Protein AF-A0A419GRC5-F1 (afdb_monomer_lite)

Radius of gyration: 19.44 Å; chains: 1; bounding box: 46×53×45 Å

pLDDT: mean 77.46, std 20.97, range [31.38, 98.5]

Secondary structure (DSSP, 8-state):
--------S-SEE-SSSS-EEEEE-HHHHHHTT-TTEEEEEETTEEEEEETT-SS---EEHHHHHHHHTSTT-S--EE--SPPPTT--EEEE-SS----SS-HHHHHHHHHHHHHTTS----

Structure (mmCIF, N/CA/C/O backbone):
data_AF-A0A419GRC5-F1
#
_entry.id   AF-A0A419GRC5-F1
#
loop_
_atom_site.group_PDB
_atom_site.id
_atom_site.type_symbol
_atom_site.label_atom_id
_atom_site.label_alt_id
_atom_site.label_comp_id
_atom_site.label_asym_id
_atom_site.label_entity_id
_atom_site.label_seq_id
_atom_site.pdbx_PDB_ins_code
_atom_site.Cartn_x
_atom_site.Cartn_y
_atom_site.Cartn_z
_atom_site.occupancy
_atom_site.B_iso_or_equiv
_atom_site.auth_seq_id
_atom_site.auth_comp_id
_atom_sit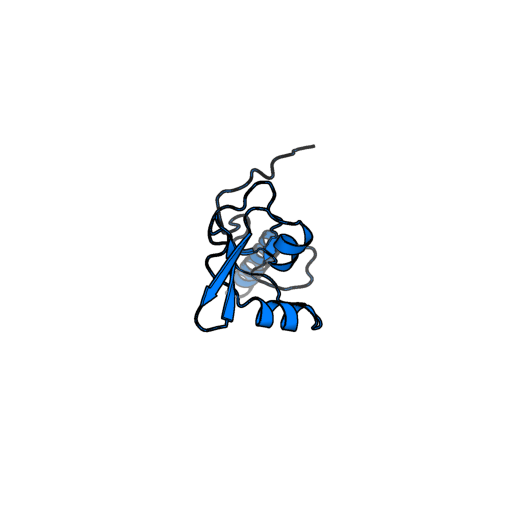e.auth_asym_id
_atom_site.auth_atom_id
_atom_site.pdbx_PDB_model_num
ATOM 1 N N . MET A 1 1 ? 27.210 10.482 -13.176 1.00 40.31 1 MET A N 1
ATOM 2 C CA . MET A 1 1 ? 26.030 10.592 -12.290 1.00 40.31 1 MET A CA 1
ATOM 3 C C . MET A 1 1 ? 24.794 10.662 -13.170 1.00 40.31 1 MET A C 1
ATOM 5 O O . MET A 1 1 ? 24.485 11.737 -13.659 1.00 40.31 1 MET A O 1
ATOM 9 N N . SER A 1 2 ? 24.158 9.518 -13.448 1.00 37.34 2 SER A N 1
ATOM 10 C CA . SER A 1 2 ? 22.922 9.465 -14.240 1.00 37.34 2 SER A CA 1
ATOM 11 C C . SER A 1 2 ? 21.749 9.193 -13.302 1.00 37.34 2 SER A C 1
ATOM 13 O O . SER A 1 2 ? 21.527 8.062 -12.874 1.00 37.34 2 SER A O 1
ATOM 15 N N . LEU A 1 3 ? 21.069 10.277 -12.928 1.00 41.59 3 LEU A N 1
ATOM 16 C CA . LEU A 1 3 ? 19.737 10.309 -12.327 1.00 41.59 3 LEU A CA 1
ATOM 17 C C . LEU A 1 3 ? 18.709 9.975 -13.416 1.00 41.59 3 LEU A C 1
ATOM 19 O O . LEU A 1 3 ? 18.093 10.866 -13.986 1.00 41.59 3 LEU A O 1
ATOM 23 N N . LEU A 1 4 ? 18.572 8.695 -13.747 1.00 38.72 4 LEU A N 1
ATOM 24 C CA . LEU A 1 4 ? 17.552 8.225 -14.688 1.00 38.72 4 LEU A CA 1
ATOM 25 C C . LEU A 1 4 ? 17.052 6.838 -14.273 1.00 38.72 4 LEU A C 1
ATOM 27 O O . LEU A 1 4 ? 17.000 5.894 -15.049 1.00 38.72 4 LEU A O 1
ATOM 31 N N . LEU A 1 5 ? 16.654 6.720 -13.006 1.00 41.12 5 LEU A N 1
ATOM 32 C CA . LEU A 1 5 ? 15.457 5.940 -12.711 1.00 41.12 5 LEU A CA 1
ATOM 33 C C . LEU A 1 5 ? 14.291 6.882 -13.002 1.00 41.12 5 LEU A C 1
ATOM 35 O O . LEU A 1 5 ? 13.718 7.474 -12.090 1.00 41.12 5 LEU A O 1
ATOM 39 N N . GLU A 1 6 ? 14.011 7.093 -14.291 1.00 44.50 6 GLU A N 1
ATOM 40 C CA . GLU A 1 6 ? 12.697 7.574 -14.699 1.00 44.50 6 GLU A CA 1
ATOM 41 C C . GLU A 1 6 ? 11.676 6.709 -13.967 1.00 44.50 6 GLU A C 1
ATOM 43 O O . GLU A 1 6 ? 11.777 5.478 -13.951 1.00 44.50 6 GLU A O 1
ATOM 48 N N . LEU A 1 7 ? 10.753 7.375 -13.281 1.00 55.25 7 LEU A N 1
ATOM 49 C CA . LEU A 1 7 ? 9.577 6.774 -12.679 1.00 55.25 7 LEU A CA 1
ATOM 50 C C . LEU A 1 7 ? 8.817 6.043 -13.788 1.00 55.25 7 LEU A C 1
ATOM 52 O O . LEU A 1 7 ? 7.948 6.623 -14.428 1.00 55.25 7 LEU A O 1
ATOM 56 N N . SER A 1 8 ? 9.184 4.790 -14.064 1.00 60.56 8 SER A N 1
ATOM 57 C CA . SER A 1 8 ? 8.500 4.010 -15.081 1.00 60.56 8 SER A CA 1
ATOM 58 C C . SER A 1 8 ? 7.044 3.859 -14.649 1.00 60.56 8 SER A C 1
ATOM 60 O O . SER A 1 8 ? 6.764 3.498 -13.501 1.00 60.56 8 SER A O 1
ATOM 62 N N . GLU A 1 9 ? 6.104 4.162 -15.540 1.00 64.12 9 GLU A N 1
ATOM 63 C CA . GLU A 1 9 ? 4.683 3.900 -15.287 1.00 64.12 9 GLU A CA 1
ATOM 64 C C . GLU A 1 9 ? 4.396 2.392 -15.247 1.00 64.12 9 GLU A C 1
ATOM 66 O O . GLU A 1 9 ? 3.386 1.960 -14.691 1.00 64.12 9 GLU A O 1
ATOM 71 N N . ASP A 1 10 ? 5.332 1.587 -15.759 1.00 71.69 10 ASP A N 1
ATOM 72 C CA . ASP A 1 10 ? 5.281 0.135 -15.727 1.00 71.69 10 ASP A CA 1
ATOM 73 C C . ASP A 1 10 ? 5.206 -0.376 -14.286 1.00 71.69 10 ASP A C 1
ATOM 75 O O . ASP A 1 10 ? 6.078 -0.126 -13.447 1.00 71.69 10 ASP A O 1
ATOM 79 N N . LEU A 1 11 ? 4.145 -1.120 -13.992 1.00 78.75 11 LEU A N 1
ATOM 80 C CA . LEU A 1 11 ? 3.932 -1.784 -12.701 1.00 78.75 11 LEU A CA 1
ATOM 81 C C . LEU A 1 11 ? 4.821 -3.022 -12.541 1.00 78.75 11 LEU A C 1
ATOM 83 O O . LEU A 1 11 ? 4.993 -3.549 -11.441 1.00 78.75 11 LEU A O 1
ATOM 87 N N . GLU A 1 12 ? 5.400 -3.453 -13.653 1.00 69.50 12 GLU A N 1
ATOM 88 C CA . GLU A 1 12 ? 6.235 -4.627 -13.790 1.00 69.50 12 GLU A CA 1
ATOM 89 C C . GLU A 1 12 ? 7.613 -4.190 -14.293 1.00 69.50 12 GLU A C 1
ATOM 91 O O . GLU A 1 12 ? 7.743 -3.322 -15.154 1.00 69.50 12 GLU A O 1
ATOM 96 N N . CYS A 1 13 ? 8.676 -4.770 -13.743 1.00 66.19 13 CYS A N 1
ATOM 97 C CA . CYS A 1 13 ? 10.030 -4.506 -14.212 1.00 66.19 13 CYS A CA 1
ATOM 98 C C . CYS A 1 13 ? 10.376 -5.488 -15.335 1.00 66.19 13 CYS A C 1
ATOM 100 O O . CYS A 1 13 ? 10.514 -6.688 -15.098 1.00 66.19 13 CYS A O 1
ATOM 102 N N . THR A 1 14 ? 10.555 -4.966 -16.548 1.00 62.00 14 THR A N 1
ATOM 103 C CA . THR A 1 14 ? 10.890 -5.737 -17.761 1.00 62.00 14 THR A CA 1
ATOM 104 C C . THR A 1 14 ? 12.392 -5.807 -18.042 1.00 62.00 14 THR A C 1
ATOM 106 O O . THR A 1 14 ? 12.823 -6.413 -19.019 1.00 62.00 14 THR A O 1
ATOM 109 N N . GLN A 1 15 ? 13.225 -5.222 -17.172 1.00 57.28 15 GLN A N 1
ATOM 110 C CA . GLN A 1 15 ? 14.689 -5.217 -17.321 1.00 57.28 15 GLN A CA 1
ATOM 111 C C . GLN A 1 15 ? 15.316 -6.621 -17.198 1.00 57.28 15 GLN A C 1
ATOM 113 O O . GLN A 1 15 ? 16.500 -6.812 -17.480 1.00 57.28 15 GLN A O 1
ATOM 118 N N . CYS A 1 16 ? 14.530 -7.608 -16.767 1.00 53.53 16 CYS A N 1
ATOM 119 C CA . CYS A 1 16 ? 14.899 -9.012 -16.663 1.00 53.53 16 CYS A CA 1
ATOM 120 C C . CYS A 1 16 ? 13.926 -9.837 -17.520 1.00 53.53 16 CYS A C 1
ATOM 122 O O . CYS A 1 16 ? 12.750 -9.502 -17.595 1.00 53.53 16 CYS A O 1
ATOM 124 N N . GLY A 1 17 ? 14.356 -10.960 -18.105 1.00 52.31 17 GLY A N 1
ATOM 125 C CA . GLY A 1 17 ? 13.447 -11.888 -18.811 1.00 52.31 17 GLY A CA 1
ATOM 126 C C . GLY A 1 17 ? 12.463 -12.646 -17.895 1.00 52.31 17 GLY A C 1
ATOM 127 O O . GLY A 1 17 ? 11.920 -13.671 -18.297 1.00 52.31 17 GLY A O 1
ATOM 128 N N . VAL A 1 18 ? 12.286 -12.181 -16.652 1.00 59.84 18 VAL A N 1
ATOM 129 C CA . VAL A 1 18 ? 11.294 -12.620 -15.668 1.00 59.84 18 VAL A CA 1
ATOM 130 C C . VAL A 1 18 ? 10.642 -11.379 -15.091 1.00 59.84 18 VAL A C 1
ATOM 132 O O . VAL A 1 18 ? 11.324 -10.407 -14.763 1.00 59.84 18 VAL A O 1
ATOM 135 N N . LEU A 1 19 ? 9.320 -11.433 -15.004 1.00 65.31 19 LEU A N 1
ATOM 136 C CA . LEU A 1 19 ? 8.465 -10.311 -14.658 1.00 65.31 19 LEU A CA 1
ATOM 137 C C . LEU A 1 19 ? 8.500 -10.093 -13.141 1.00 65.31 19 LEU A C 1
ATOM 139 O O . LEU A 1 19 ? 7.921 -10.871 -12.388 1.00 65.31 19 LEU A O 1
ATOM 143 N N . CYS A 1 20 ? 9.245 -9.085 -12.690 1.00 78.62 20 CYS A N 1
ATOM 144 C CA . CYS A 1 20 ? 9.236 -8.651 -11.291 1.00 78.62 20 CYS A CA 1
ATOM 145 C C . CYS A 1 20 ? 8.130 -7.610 -11.077 1.00 78.62 20 CYS A C 1
ATOM 147 O O . CYS A 1 20 ? 7.804 -6.865 -12.001 1.00 78.62 20 CYS A O 1
ATOM 149 N N . GLU A 1 21 ? 7.606 -7.497 -9.859 1.00 83.56 21 GLU A N 1
ATOM 150 C CA . GLU A 1 21 ? 6.471 -6.617 -9.560 1.00 83.56 21 GLU A CA 1
ATOM 151 C C . GLU A 1 21 ? 6.891 -5.440 -8.679 1.00 83.56 21 GLU A C 1
ATOM 153 O O . GLU A 1 21 ? 7.711 -5.585 -7.770 1.00 83.56 21 GLU A O 1
ATOM 158 N N . LYS A 1 22 ? 6.318 -4.256 -8.913 1.00 88.00 22 LYS A N 1
ATOM 159 C CA . LYS A 1 22 ? 6.406 -3.163 -7.940 1.00 88.00 22 LYS A CA 1
ATOM 160 C C . LYS A 1 22 ? 5.486 -3.455 -6.762 1.00 88.00 22 LYS A C 1
ATOM 162 O O . LYS A 1 22 ? 4.312 -3.785 -6.936 1.00 88.00 22 LYS A O 1
ATOM 167 N N . VAL A 1 23 ? 6.008 -3.265 -5.557 1.00 92.38 23 VAL A N 1
ATOM 168 C CA . VAL A 1 23 ? 5.273 -3.468 -4.308 1.00 92.38 23 VAL A CA 1
ATOM 169 C C . VAL A 1 23 ? 5.454 -2.273 -3.370 1.00 92.38 23 VAL A C 1
ATOM 171 O O . VAL A 1 23 ? 6.488 -1.602 -3.375 1.00 92.38 23 VAL A O 1
ATOM 174 N N . ILE A 1 24 ? 4.439 -1.997 -2.554 1.00 94.44 24 ILE A N 1
ATOM 175 C CA . ILE A 1 24 ? 4.468 -1.003 -1.475 1.00 94.44 24 ILE A CA 1
ATOM 176 C C . ILE A 1 24 ? 4.319 -1.712 -0.135 1.00 94.44 24 ILE A C 1
ATOM 178 O O . ILE A 1 24 ? 3.596 -2.694 -0.029 1.00 94.44 24 ILE A O 1
ATOM 182 N N . TYR A 1 25 ? 4.940 -1.167 0.907 1.00 95.38 25 TYR A N 1
ATOM 183 C CA . TYR A 1 25 ? 4.667 -1.559 2.288 1.00 95.38 25 TYR A CA 1
ATOM 184 C C . TYR A 1 25 ? 3.653 -0.582 2.894 1.00 95.38 25 TYR A C 1
ATOM 186 O O . TYR A 1 25 ? 4.002 0.588 3.081 1.00 95.38 25 TYR A O 1
ATOM 194 N N . PRO A 1 26 ? 2.418 -1.007 3.229 1.00 95.81 26 PRO A N 1
ATOM 195 C CA . PRO A 1 26 ? 1.420 -0.116 3.830 1.00 95.81 26 PRO A CA 1
ATOM 196 C C . PRO A 1 26 ? 1.905 0.548 5.128 1.00 95.81 26 PRO A C 1
ATOM 198 O O . PRO A 1 26 ? 1.555 1.695 5.399 1.00 95.81 26 PRO A O 1
ATOM 201 N N . ALA A 1 27 ? 2.790 -0.124 5.872 1.00 95.25 27 ALA A N 1
ATOM 202 C CA . ALA A 1 27 ? 3.497 0.429 7.026 1.00 95.25 27 ALA A CA 1
ATOM 203 C C . ALA A 1 27 ? 4.219 1.747 6.717 1.00 95.25 27 ALA A C 1
ATOM 205 O O . ALA A 1 27 ? 4.107 2.708 7.475 1.00 95.25 27 ALA A O 1
ATOM 206 N N . ASN A 1 28 ? 4.888 1.844 5.563 1.00 94.62 28 ASN A N 1
ATOM 207 C CA . ASN A 1 28 ? 5.593 3.063 5.170 1.00 94.62 28 ASN A CA 1
ATOM 208 C C . ASN A 1 28 ? 4.625 4.215 4.913 1.00 94.62 28 ASN A C 1
ATOM 210 O O . ASN A 1 28 ? 4.960 5.354 5.211 1.00 94.62 28 ASN A O 1
ATOM 214 N N . CYS A 1 29 ? 3.421 3.932 4.407 1.00 93.81 29 CYS A N 1
ATOM 215 C CA . CYS A 1 29 ? 2.413 4.966 4.200 1.00 93.81 29 CYS A CA 1
ATOM 216 C C . CYS A 1 29 ? 1.941 5.579 5.535 1.00 93.81 29 CYS A C 1
ATOM 218 O O . CYS A 1 29 ? 1.659 6.776 5.568 1.00 93.81 29 CYS A O 1
ATOM 220 N N . PHE A 1 30 ? 1.881 4.797 6.621 1.00 91.88 30 PHE A N 1
ATOM 221 C CA . PHE A 1 30 ? 1.601 5.317 7.967 1.00 91.88 30 PHE A CA 1
ATOM 222 C C . PHE A 1 30 ? 2.815 6.012 8.584 1.00 91.88 30 PHE A C 1
ATOM 224 O O . PHE A 1 30 ? 2.679 7.117 9.090 1.00 91.88 30 PHE A O 1
ATOM 231 N N . ASN A 1 31 ? 4.003 5.409 8.499 1.00 91.19 31 ASN A N 1
ATOM 232 C CA . ASN A 1 31 ? 5.232 5.980 9.063 1.00 91.19 31 ASN A CA 1
ATOM 233 C C . ASN A 1 31 ? 5.618 7.319 8.417 1.00 91.19 31 ASN A C 1
ATOM 235 O O . ASN A 1 31 ? 6.309 8.124 9.033 1.00 91.19 31 ASN A O 1
ATOM 239 N N . SER A 1 32 ? 5.199 7.546 7.169 1.00 89.00 32 SER A N 1
ATOM 240 C CA . SER A 1 32 ? 5.418 8.797 6.444 1.00 89.00 32 SER A CA 1
ATOM 241 C C . SER A 1 32 ? 4.264 9.798 6.575 1.00 89.00 32 SER A C 1
ATOM 243 O O . SER A 1 32 ? 4.239 10.753 5.800 1.00 89.00 32 SER A O 1
ATOM 245 N N . ASP A 1 33 ? 3.262 9.534 7.424 1.00 90.12 33 ASP A N 1
ATOM 246 C CA . ASP A 1 33 ? 2.026 10.323 7.538 1.00 90.12 33 ASP A CA 1
ATOM 247 C C . ASP A 1 33 ? 1.424 10.681 6.164 1.00 90.12 33 ASP A C 1
ATOM 249 O O . ASP A 1 33 ? 1.138 11.837 5.835 1.00 90.12 33 ASP A O 1
ATOM 253 N N . CYS A 1 34 ? 1.284 9.676 5.291 1.00 94.62 34 CYS A N 1
ATOM 254 C CA . CYS A 1 34 ? 0.838 9.896 3.921 1.00 94.62 34 CYS A CA 1
ATOM 255 C C . CYS A 1 34 ? -0.578 10.491 3.896 1.00 94.62 34 CYS A C 1
ATOM 257 O O . CYS A 1 34 ? -1.567 9.796 4.129 1.00 94.62 34 CYS A O 1
ATOM 259 N N . LYS A 1 35 ? -0.685 11.762 3.484 1.00 94.75 35 LYS A N 1
ATOM 260 C CA . LYS A 1 35 ? -1.950 12.517 3.364 1.00 94.75 35 LYS A CA 1
ATOM 261 C C . LYS A 1 35 ? -2.994 11.923 2.408 1.00 94.75 35 LYS A C 1
ATOM 263 O O . LYS A 1 35 ? -4.087 12.460 2.276 1.00 94.75 35 LYS A O 1
ATOM 268 N N . PHE A 1 36 ? -2.635 10.866 1.686 1.00 95.56 36 PHE A N 1
ATOM 269 C CA . PHE A 1 36 ? -3.498 10.185 0.726 1.00 95.56 36 PHE A CA 1
ATOM 270 C C . PHE A 1 36 ? -3.984 8.823 1.227 1.00 95.56 36 PHE A C 1
ATOM 272 O O . PHE A 1 36 ? -4.633 8.106 0.465 1.00 95.56 36 PHE A O 1
ATOM 279 N N . ILE A 1 37 ? -3.680 8.450 2.473 1.00 96.50 37 ILE A N 1
ATOM 280 C CA . ILE A 1 37 ? -4.413 7.380 3.145 1.00 96.50 37 ILE A CA 1
ATOM 281 C C . ILE A 1 37 ? -5.805 7.909 3.487 1.00 96.50 37 ILE A C 1
ATOM 283 O O . ILE A 1 37 ? -5.942 8.971 4.090 1.00 96.50 37 ILE A O 1
ATOM 287 N N . TYR A 1 38 ? -6.832 7.149 3.124 1.00 96.69 38 TYR A N 1
ATOM 288 C CA . TYR A 1 38 ? -8.180 7.331 3.649 1.00 96.69 38 TYR A CA 1
ATOM 289 C C . TYR A 1 38 ? -8.546 6.147 4.535 1.00 96.69 38 TYR A C 1
ATOM 291 O O . TYR A 1 38 ? -8.007 5.051 4.372 1.00 96.69 38 TYR A O 1
ATOM 299 N N . SER A 1 39 ? -9.499 6.357 5.435 1.00 97.56 39 SER A N 1
ATOM 300 C CA . SER A 1 39 ? -10.127 5.289 6.202 1.00 97.56 39 SER A CA 1
ATOM 301 C C . SER A 1 39 ? -11.639 5.463 6.243 1.00 97.56 39 SER A C 1
ATOM 303 O O . SER A 1 39 ? -12.161 6.566 6.084 1.00 97.56 39 SER A O 1
ATOM 305 N N . TYR A 1 40 ? -12.343 4.352 6.419 1.00 98.06 40 TYR A N 1
ATOM 306 C CA . TYR A 1 40 ? -13.784 4.324 6.637 1.00 98.06 40 TYR A CA 1
ATOM 307 C C . TYR A 1 40 ? -14.149 3.106 7.481 1.00 98.06 40 TYR A C 1
ATOM 309 O O . TYR A 1 40 ? -13.390 2.141 7.556 1.00 98.06 40 TYR A O 1
ATOM 317 N N . THR A 1 41 ? -15.319 3.149 8.111 1.00 98.50 41 THR A N 1
ATOM 318 C CA . THR A 1 41 ? -15.828 2.045 8.926 1.00 98.50 41 THR A CA 1
ATOM 319 C C . THR A 1 41 ? -17.075 1.466 8.275 1.00 98.50 41 THR A C 1
ATOM 321 O O . THR A 1 41 ? -18.031 2.191 8.008 1.00 98.50 41 THR A O 1
ATOM 324 N N . GLU A 1 42 ? -17.088 0.153 8.061 1.00 97.81 42 GLU A N 1
ATOM 325 C CA . GLU A 1 42 ? -18.253 -0.593 7.590 1.00 97.81 42 GLU A CA 1
ATOM 326 C C . GLU A 1 42 ? -18.517 -1.769 8.535 1.00 97.81 42 GLU A C 1
ATOM 328 O O . GLU A 1 42 ? -17.615 -2.540 8.850 1.00 97.81 42 GLU A O 1
ATOM 333 N N . LYS A 1 43 ? -19.764 -1.901 9.014 1.00 97.12 43 LYS A N 1
ATOM 334 C CA . LYS A 1 43 ? -20.200 -3.000 9.904 1.00 97.12 43 LYS A CA 1
ATOM 335 C C . LYS A 1 43 ? -19.287 -3.200 11.128 1.00 97.12 43 LYS A C 1
ATOM 337 O O . LYS A 1 43 ? -19.079 -4.319 11.582 1.00 97.12 43 LYS A O 1
ATOM 342 N N . GLY A 1 44 ? -18.754 -2.100 11.665 1.00 97.31 44 GLY A N 1
ATOM 343 C CA . GLY A 1 44 ? -17.872 -2.106 12.836 1.00 97.31 44 GLY A CA 1
ATOM 344 C C . GLY A 1 44 ? -16.404 -2.429 12.545 1.00 97.31 44 GLY A C 1
ATOM 345 O O . GLY A 1 44 ? -15.609 -2.421 13.477 1.00 97.31 44 GLY A O 1
ATOM 346 N N . VAL A 1 45 ? -16.023 -2.660 11.287 1.00 97.94 45 VAL A N 1
ATOM 347 C CA . VAL A 1 45 ? -14.629 -2.874 10.879 1.00 97.94 45 VAL A CA 1
ATOM 348 C C . VAL A 1 45 ? -14.108 -1.611 10.208 1.00 97.94 45 VAL A C 1
ATOM 350 O O . VAL A 1 45 ? -14.767 -1.050 9.332 1.00 97.94 45 VAL A O 1
ATOM 353 N N . THR A 1 46 ? -12.936 -1.139 10.636 1.00 98.44 46 THR A N 1
ATOM 354 C CA . THR A 1 46 ? -12.287 0.022 10.018 1.00 98.44 46 THR A CA 1
ATOM 355 C C . THR A 1 46 ? -11.318 -0.446 8.954 1.00 98.44 46 THR A C 1
ATOM 357 O O . THR A 1 46 ? -10.376 -1.177 9.242 1.00 98.44 46 THR A O 1
ATOM 360 N N . TYR A 1 47 ? -11.521 0.028 7.735 1.00 98.38 47 TYR A N 1
ATOM 361 C CA . TYR A 1 47 ? -10.639 -0.218 6.611 1.00 98.38 47 TYR A CA 1
ATOM 362 C C . TYR A 1 47 ? -9.856 1.045 6.277 1.00 98.38 47 TYR A C 1
ATOM 364 O O . TYR A 1 47 ? -10.332 2.162 6.493 1.00 98.38 47 TYR A O 1
ATOM 372 N N . PHE A 1 48 ? -8.669 0.880 5.706 1.00 98.06 48 PHE A N 1
ATOM 373 C CA . PHE A 1 48 ? -7.915 1.975 5.112 1.00 98.06 48 PHE A CA 1
ATOM 374 C C . PHE A 1 48 ? -7.441 1.621 3.705 1.00 98.06 48 PHE A C 1
ATOM 376 O O . PHE A 1 48 ? -7.308 0.453 3.340 1.00 98.06 48 PHE A O 1
ATOM 383 N N . GLY A 1 49 ? -7.183 2.647 2.903 1.00 97.38 49 GLY A N 1
ATOM 384 C CA . GLY A 1 49 ? -6.704 2.486 1.539 1.00 97.38 49 GLY A CA 1
ATOM 385 C C . GLY A 1 49 ? -5.981 3.724 1.031 1.00 97.38 49 GLY A C 1
ATOM 386 O O . GLY A 1 49 ? -5.889 4.744 1.712 1.00 97.38 49 GLY A O 1
ATOM 387 N N . CYS A 1 50 ? -5.460 3.638 -0.191 1.00 97.12 50 CYS A N 1
ATOM 388 C CA . CYS A 1 50 ? -4.850 4.770 -0.880 1.00 97.12 50 CYS A CA 1
ATOM 389 C C . CYS A 1 50 ? -5.880 5.484 -1.760 1.00 97.12 50 CYS A C 1
ATOM 391 O O . CYS A 1 50 ? -6.491 4.859 -2.627 1.00 97.12 50 CYS A O 1
ATOM 393 N N . LEU A 1 51 ? -6.013 6.802 -1.613 1.00 97.00 51 LEU A N 1
ATOM 394 C CA . LEU A 1 51 ? -6.926 7.619 -2.417 1.00 97.00 51 LEU A CA 1
ATOM 395 C C . LEU A 1 51 ? -6.627 7.512 -3.922 1.00 97.00 51 LEU A C 1
ATOM 397 O O . LEU A 1 51 ? -7.542 7.448 -4.736 1.00 97.00 51 LEU A O 1
ATOM 401 N N . TYR A 1 52 ? -5.345 7.424 -4.294 1.00 95.75 52 TYR A N 1
ATOM 402 C CA . TYR A 1 52 ? -4.914 7.244 -5.686 1.00 95.75 52 TYR A CA 1
ATOM 403 C C . TYR A 1 52 ? -4.969 5.792 -6.175 1.00 95.75 52 TYR A C 1
ATOM 405 O O . TYR A 1 52 ? -4.648 5.537 -7.336 1.00 95.75 52 TYR A O 1
ATOM 413 N N . LYS A 1 53 ? -5.377 4.845 -5.319 1.00 96.00 53 LYS A N 1
ATOM 414 C CA . LYS A 1 53 ? -5.434 3.408 -5.626 1.00 96.00 53 LYS A CA 1
ATOM 415 C C . LYS A 1 53 ? -4.097 2.849 -6.129 1.00 96.00 53 LYS A C 1
ATOM 417 O O . LYS A 1 53 ? -4.073 2.027 -7.038 1.00 96.00 53 LYS A O 1
ATOM 422 N N . VAL A 1 54 ? -2.983 3.299 -5.537 1.00 95.12 54 VAL A N 1
ATOM 423 C CA . VAL A 1 54 ? -1.637 2.750 -5.814 1.00 95.12 54 VAL A CA 1
ATOM 424 C C . VAL A 1 54 ? -1.604 1.250 -5.509 1.00 95.12 54 VAL A C 1
ATOM 426 O O . VA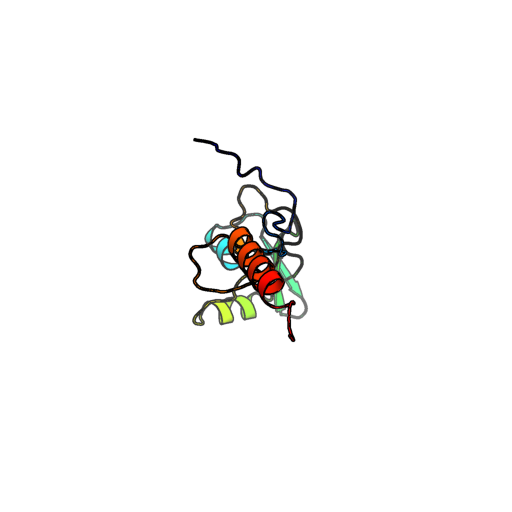L A 1 54 ? -1.058 0.477 -6.287 1.00 95.12 54 VAL A O 1
ATOM 429 N N . PHE A 1 55 ? -2.277 0.828 -4.440 1.00 94.50 55 PHE A N 1
ATOM 430 C CA . PHE A 1 55 ? -2.707 -0.551 -4.217 1.00 94.50 55 PHE A CA 1
ATOM 431 C C . PHE A 1 55 ? -4.244 -0.604 -4.243 1.00 94.50 55 PHE A C 1
ATOM 433 O O . PHE A 1 55 ? -4.904 0.349 -3.818 1.00 94.50 55 PHE A O 1
ATOM 440 N N . ALA A 1 56 ? -4.808 -1.685 -4.793 1.00 91.88 56 ALA A N 1
ATOM 441 C CA . ALA A 1 56 ? -6.255 -1.805 -5.011 1.00 91.88 56 ALA A CA 1
ATOM 442 C C . ALA A 1 56 ? -7.030 -2.068 -3.717 1.00 91.88 56 ALA A C 1
ATOM 444 O O . ALA A 1 56 ? -8.148 -1.584 -3.568 1.00 91.88 56 ALA A O 1
ATOM 445 N N . VAL A 1 57 ? -6.433 -2.860 -2.827 1.00 93.75 57 VAL A N 1
ATOM 446 C CA . VAL A 1 57 ? -7.117 -3.452 -1.680 1.00 93.75 57 VAL A CA 1
ATOM 447 C C . VAL A 1 57 ? -7.344 -2.440 -0.561 1.00 93.75 57 VAL A C 1
ATOM 449 O O . VAL A 1 57 ? -6.437 -1.703 -0.176 1.00 93.75 57 VAL A O 1
ATOM 452 N N . GLU A 1 58 ? -8.550 -2.434 -0.007 1.00 97.12 58 GLU A N 1
ATOM 453 C CA . GLU A 1 58 ? -8.820 -1.874 1.310 1.00 97.12 58 GLU A CA 1
ATOM 454 C C . GLU A 1 58 ? -8.401 -2.873 2.394 1.00 97.12 58 GLU A C 1
ATOM 456 O O . GLU A 1 58 ? -8.771 -4.046 2.361 1.00 97.12 58 GLU A O 1
ATOM 461 N N . ILE A 1 59 ? -7.610 -2.412 3.358 1.00 97.50 59 ILE A N 1
ATOM 462 C CA . ILE A 1 59 ? -6.994 -3.260 4.378 1.00 97.50 59 ILE A CA 1
ATOM 463 C C . ILE A 1 59 ? -7.690 -3.002 5.715 1.00 97.50 59 ILE A C 1
ATOM 465 O O . ILE A 1 59 ? -7.847 -1.848 6.114 1.00 97.50 59 ILE A O 1
ATOM 469 N N . ASP A 1 60 ? -8.089 -4.068 6.412 1.00 97.94 60 ASP A N 1
ATOM 470 C CA . ASP A 1 60 ? -8.571 -3.995 7.797 1.00 97.94 60 ASP A CA 1
ATOM 471 C C . ASP A 1 60 ? -7.474 -3.403 8.695 1.00 97.94 60 ASP A C 1
ATOM 473 O O . ASP A 1 60 ? -6.383 -3.964 8.826 1.00 97.94 60 ASP A O 1
ATOM 477 N N . LEU A 1 61 ? -7.767 -2.258 9.311 1.00 97.75 61 LEU A N 1
ATOM 478 C CA . LEU A 1 61 ? -6.838 -1.504 10.141 1.00 97.75 61 LEU A CA 1
ATOM 479 C C . LEU A 1 61 ? -6.430 -2.267 11.405 1.00 97.75 61 LEU A C 1
ATOM 481 O O . LEU A 1 61 ? -5.263 -2.212 11.803 1.00 97.75 61 LEU A O 1
ATOM 485 N N . ASP A 1 62 ? -7.361 -2.972 12.043 1.00 97.25 62 ASP A N 1
ATOM 486 C CA . ASP A 1 62 ? -7.069 -3.700 13.275 1.00 97.25 62 ASP A CA 1
ATOM 487 C C . ASP A 1 62 ? -6.301 -4.985 12.972 1.00 97.25 62 ASP A C 1
ATOM 489 O O . ASP A 1 62 ? -5.344 -5.315 13.681 1.00 97.25 62 ASP A O 1
ATOM 493 N N . GLY A 1 63 ? -6.652 -5.680 11.887 1.00 97.06 63 GLY A N 1
ATOM 494 C CA . GLY A 1 63 ? -5.873 -6.805 11.365 1.00 97.06 63 GLY A CA 1
ATOM 495 C C . GLY A 1 63 ? -4.449 -6.392 10.979 1.00 97.06 63 GLY A C 1
ATOM 496 O O . GLY A 1 63 ? -3.476 -7.028 11.396 1.00 97.06 63 GLY A O 1
ATOM 497 N N . PHE A 1 64 ? -4.311 -5.270 10.268 1.00 97.44 64 PHE A N 1
ATOM 498 C CA . PHE A 1 64 ? -3.025 -4.674 9.909 1.00 97.44 64 PHE A CA 1
ATOM 499 C C . PHE A 1 64 ? -2.158 -4.407 11.146 1.00 97.44 64 PHE A C 1
ATOM 501 O O . PHE A 1 64 ? -1.044 -4.918 11.245 1.00 97.44 64 PHE A O 1
ATOM 508 N N . ARG A 1 65 ? -2.692 -3.695 12.147 1.00 96.12 65 ARG A N 1
ATOM 509 C CA . ARG A 1 65 ? -1.972 -3.382 13.396 1.00 96.12 65 ARG A CA 1
ATOM 510 C C . ARG A 1 65 ? -1.557 -4.622 14.184 1.00 96.12 65 ARG A C 1
ATOM 512 O O . ARG A 1 65 ? -0.549 -4.591 14.888 1.00 96.12 65 ARG A O 1
ATOM 519 N N . GLN A 1 66 ? -2.335 -5.700 14.121 1.00 96.88 66 GLN A N 1
ATOM 520 C CA . GLN A 1 66 ? -1.984 -6.964 14.768 1.00 96.88 66 GLN A CA 1
ATOM 521 C C . GLN A 1 66 ? -0.836 -7.680 14.052 1.00 96.88 66 GLN A C 1
ATOM 523 O O . GLN A 1 66 ? 0.024 -8.256 14.721 1.00 96.88 66 GLN A O 1
ATOM 528 N N . LEU A 1 67 ? -0.809 -7.645 12.718 1.00 96.81 67 LEU A N 1
ATOM 529 C CA . LEU A 1 67 ? 0.261 -8.243 11.917 1.00 96.81 67 LEU A CA 1
ATOM 530 C C . LEU A 1 67 ? 1.566 -7.448 12.017 1.00 96.81 67 LEU A C 1
ATOM 532 O O . LEU A 1 67 ? 2.619 -8.057 12.171 1.00 96.81 67 LEU A O 1
ATOM 536 N N . GLU A 1 68 ? 1.498 -6.115 12.063 1.00 95.56 68 GLU A N 1
ATOM 537 C CA . GLU A 1 68 ? 2.667 -5.240 12.253 1.00 95.56 68 GLU A CA 1
ATOM 538 C C . GLU A 1 68 ? 3.462 -5.544 13.536 1.00 95.56 68 GLU A C 1
ATOM 540 O O . GLU A 1 68 ? 4.670 -5.337 13.589 1.00 95.56 68 GLU A O 1
ATOM 545 N N . LYS A 1 69 ? 2.814 -6.095 14.571 1.00 94.50 69 LYS A N 1
ATOM 546 C CA . LYS A 1 69 ? 3.481 -6.500 15.823 1.00 94.50 69 LYS A CA 1
ATOM 547 C C . LYS A 1 69 ? 4.274 -7.805 15.702 1.00 94.50 69 LYS A C 1
ATOM 549 O O . LYS A 1 69 ? 5.038 -8.138 16.608 1.00 94.50 69 LYS A O 1
ATOM 554 N N . ARG A 1 70 ? 4.052 -8.595 14.649 1.00 94.00 70 ARG A N 1
ATOM 555 C CA . ARG A 1 70 ? 4.703 -9.896 14.452 1.00 94.00 70 ARG A CA 1
ATOM 556 C C . ARG A 1 70 ? 6.048 -9.721 13.751 1.00 94.00 70 ARG A C 1
ATOM 558 O O . ARG A 1 70 ? 6.303 -8.728 13.076 1.00 94.00 70 ARG A O 1
ATOM 565 N N . LYS A 1 71 ? 6.916 -10.729 13.867 1.00 89.06 71 LYS A N 1
ATOM 566 C CA . LYS A 1 71 ? 8.180 -10.770 13.120 1.00 89.06 71 LYS A CA 1
ATOM 567 C C . LYS A 1 71 ? 7.878 -10.768 11.614 1.00 89.06 71 LYS A C 1
ATOM 569 O O . LYS A 1 71 ? 7.259 -11.707 11.127 1.00 89.06 71 LYS A O 1
ATOM 574 N N . GLY A 1 72 ? 8.329 -9.731 10.909 1.00 85.06 72 GLY A N 1
ATOM 575 C CA . GLY A 1 72 ? 8.083 -9.531 9.474 1.00 85.06 72 GLY A CA 1
ATOM 576 C C . GLY A 1 72 ? 6.966 -8.532 9.137 1.00 85.06 72 GLY A C 1
ATOM 577 O O . GLY A 1 72 ? 6.872 -8.128 7.983 1.00 85.06 72 GLY A O 1
ATOM 578 N N . GLY A 1 73 ? 6.180 -8.090 10.126 1.00 93.25 73 GLY A N 1
ATOM 579 C CA . GLY A 1 73 ? 5.092 -7.128 9.937 1.00 93.25 73 GLY A CA 1
ATOM 580 C C . GLY A 1 73 ? 3.945 -7.646 9.060 1.00 93.25 73 GLY A C 1
ATOM 581 O O . GLY A 1 73 ? 3.780 -8.850 8.866 1.00 93.25 73 GLY A O 1
ATOM 582 N N . PHE A 1 74 ? 3.141 -6.725 8.528 1.00 95.00 74 PHE A N 1
ATOM 583 C CA . PHE A 1 74 ? 2.078 -7.006 7.561 1.00 95.00 74 PHE A CA 1
ATOM 584 C C . PHE A 1 74 ? 2.632 -7.485 6.214 1.00 95.00 74 PHE A C 1
ATOM 586 O O . PHE A 1 74 ? 2.047 -8.363 5.583 1.00 95.00 74 PHE A O 1
ATOM 593 N N . GLY A 1 75 ? 3.768 -6.926 5.793 1.00 92.88 75 GLY A N 1
ATOM 594 C CA . GLY A 1 75 ? 4.410 -7.233 4.517 1.00 92.88 75 GLY A CA 1
ATOM 595 C C . GLY A 1 75 ? 4.053 -6.259 3.393 1.00 92.88 75 GLY A C 1
ATOM 596 O O . GLY A 1 75 ? 3.517 -5.170 3.619 1.00 92.88 75 GLY A O 1
ATOM 597 N N . ALA A 1 76 ? 4.424 -6.638 2.172 1.00 93.00 76 ALA A N 1
ATOM 598 C CA . ALA A 1 76 ? 4.235 -5.826 0.979 1.00 93.00 76 ALA A CA 1
ATOM 599 C C . ALA A 1 76 ? 2.906 -6.139 0.275 1.00 93.00 76 ALA A C 1
ATOM 601 O O . ALA A 1 76 ? 2.372 -7.242 0.372 1.00 93.00 76 ALA A O 1
ATOM 602 N N . VAL A 1 77 ? 2.392 -5.164 -0.471 1.00 94.50 77 VAL A N 1
ATOM 603 C CA . VAL A 1 77 ? 1.240 -5.306 -1.363 1.00 94.50 77 VAL A CA 1
ATOM 604 C C . VAL A 1 77 ? 1.623 -4.901 -2.777 1.00 94.50 77 VAL A C 1
ATOM 606 O O . VAL A 1 77 ? 2.346 -3.921 -2.980 1.00 94.50 77 VAL A O 1
ATOM 609 N N . LYS A 1 78 ? 1.106 -5.638 -3.761 1.00 92.69 78 LYS A N 1
ATOM 610 C CA . LYS A 1 78 ? 1.309 -5.332 -5.176 1.00 92.69 78 LYS A CA 1
ATOM 611 C C . LYS A 1 78 ? 0.772 -3.945 -5.520 1.00 92.69 78 LYS A C 1
ATOM 613 O O . LYS A 1 78 ? -0.346 -3.569 -5.152 1.00 92.69 78 LYS A O 1
ATOM 618 N N . VAL A 1 79 ? 1.574 -3.204 -6.272 1.00 94.12 79 VAL A N 1
ATOM 619 C CA . VAL A 1 79 ? 1.193 -1.927 -6.860 1.00 94.12 79 VAL A CA 1
ATOM 620 C C . VAL A 1 79 ? 0.389 -2.184 -8.135 1.00 94.12 79 VAL A C 1
ATOM 622 O O . VAL A 1 79 ? 0.798 -2.947 -9.005 1.00 94.12 79 VAL A O 1
ATOM 625 N N . VAL A 1 80 ? -0.764 -1.529 -8.250 1.00 93.75 80 VAL A N 1
ATOM 626 C CA . VAL A 1 80 ? -1.687 -1.651 -9.393 1.00 93.75 80 VAL A CA 1
ATOM 627 C C . VAL A 1 80 ? -1.837 -0.349 -10.183 1.00 93.75 80 VAL A C 1
ATOM 629 O O . VAL A 1 80 ? -2.500 -0.326 -11.216 1.00 93.75 80 VAL A O 1
ATOM 632 N N . ARG A 1 81 ? -1.264 0.751 -9.684 1.00 93.12 81 ARG A N 1
ATOM 633 C CA . ARG A 1 81 ? -1.198 2.053 -10.359 1.00 93.12 81 ARG A CA 1
ATOM 634 C C . ARG A 1 81 ? 0.133 2.735 -10.060 1.00 93.12 81 ARG A C 1
ATOM 636 O O . ARG A 1 81 ? 0.662 2.505 -8.973 1.00 93.12 81 ARG A O 1
ATOM 643 N N . PRO A 1 82 ? 0.648 3.595 -10.959 1.00 90.62 82 PRO A N 1
ATOM 644 C CA . PRO A 1 82 ? 1.933 4.255 -10.765 1.00 90.62 82 PRO A CA 1
ATOM 645 C C . PRO A 1 82 ? 2.056 4.901 -9.372 1.00 90.62 82 PRO A C 1
ATOM 647 O O . PRO A 1 82 ? 1.195 5.708 -8.991 1.00 90.62 82 PRO A O 1
ATOM 650 N N . PRO A 1 83 ? 3.091 4.546 -8.583 1.00 90.69 83 PRO A N 1
ATOM 651 C CA . PRO A 1 83 ? 3.377 5.214 -7.324 1.00 90.69 83 PRO A CA 1
ATOM 652 C C . PRO A 1 83 ? 3.612 6.707 -7.552 1.00 90.69 83 PRO A C 1
ATOM 654 O O . PRO A 1 83 ? 4.183 7.122 -8.558 1.00 90.69 83 PRO A O 1
ATOM 657 N N . ARG A 1 84 ? 3.170 7.529 -6.603 1.00 89.88 84 ARG A N 1
ATOM 658 C CA . ARG A 1 84 ? 3.413 8.976 -6.632 1.00 89.88 84 ARG A CA 1
ATOM 659 C C . ARG A 1 84 ? 4.834 9.268 -6.147 1.00 89.88 84 ARG A C 1
ATOM 661 O O . ARG A 1 84 ? 5.442 8.425 -5.498 1.00 89.88 84 ARG A O 1
ATOM 668 N N . GLU A 1 85 ? 5.326 10.480 -6.382 1.00 86.62 85 GLU A N 1
ATOM 669 C CA . GLU A 1 85 ? 6.688 10.892 -5.997 1.00 86.62 85 GLU A CA 1
ATOM 670 C C . GLU A 1 85 ? 7.006 10.658 -4.511 1.00 86.62 85 GLU A C 1
ATOM 672 O O . GLU A 1 85 ? 8.122 10.290 -4.164 1.00 86.62 85 GLU A O 1
ATOM 677 N N . GLN A 1 86 ? 6.018 10.813 -3.625 1.00 83.81 86 GLN A N 1
ATOM 678 C CA . GLN A 1 86 ? 6.188 10.577 -2.189 1.00 83.81 86 GLN A CA 1
ATOM 679 C C . GLN A 1 86 ? 6.051 9.102 -1.765 1.00 83.81 86 GLN A C 1
ATOM 681 O O . GLN A 1 86 ? 6.239 8.778 -0.593 1.00 83.81 86 GLN A O 1
ATOM 686 N N . CYS A 1 87 ? 5.638 8.209 -2.667 1.00 91.12 87 CYS A N 1
ATOM 687 C CA . CYS A 1 87 ? 5.402 6.809 -2.339 1.00 91.12 87 CYS A CA 1
ATOM 688 C C . CYS A 1 87 ? 6.724 6.041 -2.256 1.00 91.12 87 CYS A C 1
ATOM 690 O O . CYS A 1 87 ? 7.473 5.964 -3.226 1.00 91.12 87 CYS A O 1
ATOM 692 N N . GLN A 1 88 ? 6.962 5.381 -1.124 1.00 90.38 88 GLN A N 1
ATOM 693 C CA . GLN A 1 88 ? 8.069 4.438 -0.983 1.00 90.38 88 GLN A CA 1
ATOM 694 C C . GLN A 1 88 ? 7.647 3.065 -1.515 1.00 90.38 88 GLN A C 1
ATOM 696 O O . GLN A 1 88 ? 6.866 2.365 -0.868 1.00 90.38 88 GLN A O 1
ATOM 701 N N . PHE A 1 89 ? 8.163 2.688 -2.683 1.00 89.50 89 PHE A N 1
ATOM 702 C CA . PHE A 1 89 ? 7.951 1.378 -3.300 1.00 89.50 89 PHE A CA 1
ATOM 703 C C . PHE A 1 89 ? 9.282 0.640 -3.484 1.00 89.50 89 PHE A C 1
ATOM 705 O O . PHE A 1 89 ? 10.352 1.246 -3.488 1.00 89.50 89 PHE A O 1
ATOM 712 N N . THR A 1 90 ? 9.212 -0.676 -3.648 1.00 86.38 90 THR A N 1
ATOM 713 C CA . THR A 1 90 ? 10.345 -1.518 -4.049 1.00 86.38 90 THR A CA 1
ATOM 714 C C . THR A 1 90 ? 9.925 -2.444 -5.188 1.00 86.38 90 THR A C 1
ATOM 716 O O . THR A 1 90 ? 8.753 -2.481 -5.563 1.00 86.38 90 THR A O 1
ATOM 719 N N . VAL A 1 91 ? 10.876 -3.183 -5.752 1.00 83.88 91 VAL A N 1
ATOM 720 C CA . VAL A 1 91 ? 10.612 -4.232 -6.741 1.00 83.88 91 VAL A CA 1
ATOM 721 C C . VAL A 1 91 ? 10.792 -5.583 -6.061 1.00 83.88 91 VAL A C 1
ATOM 723 O O . VAL A 1 91 ? 11.899 -5.930 -5.643 1.00 83.88 91 VAL A O 1
ATOM 726 N N . GLU A 1 92 ? 9.707 -6.342 -5.951 1.00 81.94 92 GLU A N 1
ATOM 727 C CA . GLU A 1 92 ? 9.755 -7.733 -5.521 1.00 81.94 92 GLU A CA 1
ATOM 728 C C . GLU A 1 92 ? 10.262 -8.600 -6.676 1.00 81.94 92 GLU A C 1
ATOM 730 O O . GLU A 1 92 ? 9.729 -8.583 -7.790 1.00 81.94 92 GLU A O 1
ATOM 735 N N . LYS A 1 93 ? 11.347 -9.336 -6.420 1.00 74.44 93 LYS A N 1
ATOM 736 C CA . LYS A 1 93 ? 11.972 -10.197 -7.422 1.00 74.44 93 LYS A CA 1
ATOM 737 C C . LYS A 1 93 ? 11.175 -11.492 -7.560 1.00 74.44 93 LYS A C 1
ATOM 739 O O . LYS A 1 93 ? 10.933 -12.168 -6.567 1.00 74.44 93 LYS A O 1
ATOM 744 N N . ALA A 1 94 ? 10.899 -11.907 -8.797 1.00 67.81 94 ALA A N 1
ATOM 745 C CA . ALA A 1 94 ? 10.230 -13.182 -9.086 1.00 67.81 94 ALA A CA 1
ATOM 746 C C . ALA A 1 94 ? 10.981 -14.423 -8.545 1.00 67.81 94 ALA A C 1
ATOM 748 O O . ALA A 1 94 ? 10.380 -15.477 -8.352 1.00 67.81 94 ALA A O 1
ATOM 749 N N . TYR A 1 95 ? 12.292 -14.314 -8.288 1.00 65.31 95 TYR A N 1
ATOM 750 C CA . TYR A 1 95 ? 13.103 -15.377 -7.691 1.00 65.31 95 TYR A CA 1
ATOM 751 C C . TYR A 1 95 ? 13.892 -14.842 -6.490 1.00 65.31 95 TYR A C 1
ATOM 753 O O . TYR A 1 95 ? 14.787 -14.010 -6.638 1.00 65.31 95 TYR A O 1
ATOM 761 N N . ASN A 1 96 ? 13.581 -15.366 -5.303 1.00 54.78 96 ASN A N 1
ATOM 762 C CA . ASN A 1 96 ? 14.280 -15.090 -4.046 1.00 54.78 96 ASN A CA 1
ATOM 763 C C . ASN A 1 96 ? 15.513 -15.996 -3.892 1.00 54.78 96 ASN A C 1
ATOM 765 O O . ASN A 1 96 ? 15.489 -16.967 -3.138 1.00 54.78 96 ASN A O 1
ATOM 769 N N . ARG A 1 97 ? 16.607 -15.703 -4.600 1.00 50.91 97 ARG A N 1
ATOM 770 C CA . ARG A 1 97 ? 17.925 -16.247 -4.227 1.00 50.91 97 ARG A CA 1
ATOM 771 C C . ARG A 1 97 ? 18.851 -15.124 -3.789 1.00 50.91 97 ARG A C 1
ATOM 773 O O . ARG A 1 97 ? 18.813 -14.037 -4.357 1.00 50.91 97 ARG A O 1
ATOM 780 N N . GLU A 1 98 ? 19.706 -15.434 -2.815 1.00 51.03 98 GLU A N 1
ATOM 781 C CA . GLU A 1 98 ? 20.793 -14.604 -2.260 1.00 51.03 98 GLU A CA 1
ATOM 782 C C . GLU A 1 98 ? 21.896 -14.256 -3.282 1.00 51.03 98 GLU A C 1
ATOM 784 O O . GLU A 1 98 ? 23.059 -14.075 -2.935 1.00 51.03 98 GLU A O 1
ATOM 789 N N . GLN A 1 99 ? 21.574 -14.199 -4.570 1.00 46.50 99 GLN A N 1
ATOM 790 C CA . GLN A 1 99 ? 22.550 -13.886 -5.592 1.00 46.50 99 GLN A CA 1
ATOM 791 C C . GLN A 1 99 ? 22.678 -12.371 -5.680 1.00 46.50 99 GLN A C 1
ATOM 793 O O . GLN A 1 99 ? 21.733 -11.666 -6.039 1.00 46.50 99 GLN A O 1
ATOM 798 N N . GLY A 1 100 ? 23.881 -11.881 -5.383 1.00 49.84 100 GLY A N 1
ATOM 799 C CA . GLY A 1 100 ? 24.369 -10.555 -5.766 1.00 49.84 100 GLY A CA 1
ATOM 800 C C . GLY A 1 100 ? 24.471 -10.368 -7.286 1.00 49.84 100 GLY A C 1
ATOM 801 O O . GLY A 1 100 ? 25.359 -9.668 -7.752 1.00 49.84 100 GLY A O 1
ATOM 802 N N . GLU A 1 101 ? 23.578 -11.004 -8.044 1.00 52.38 101 GLU A N 1
ATOM 803 C CA . GLU A 1 101 ? 23.469 -10.977 -9.495 1.00 52.38 101 GLU A CA 1
ATOM 804 C C . GLU A 1 101 ? 22.107 -10.369 -9.854 1.00 52.38 101 GLU A C 1
ATOM 806 O O . GLU A 1 101 ? 21.085 -10.578 -9.184 1.00 52.38 101 GLU A O 1
ATOM 811 N N . SER A 1 102 ? 22.082 -9.571 -10.914 1.00 54.94 102 SER A N 1
ATOM 812 C CA . SER A 1 102 ? 20.839 -9.031 -11.457 1.00 54.94 102 SER A CA 1
ATOM 813 C C . SER A 1 102 ? 19.969 -10.172 -12.006 1.00 54.94 102 SER A C 1
ATOM 815 O O . SER A 1 102 ? 20.484 -11.167 -12.519 1.00 54.94 102 SER A O 1
ATOM 817 N N . CYS A 1 103 ? 18.632 -10.062 -11.956 1.00 53.34 103 CYS A N 1
ATOM 818 C CA . CYS A 1 103 ? 17.775 -11.148 -12.466 1.00 53.34 103 CYS A CA 1
ATOM 819 C C . CYS A 1 103 ? 17.978 -11.399 -13.978 1.00 53.34 103 CYS A C 1
A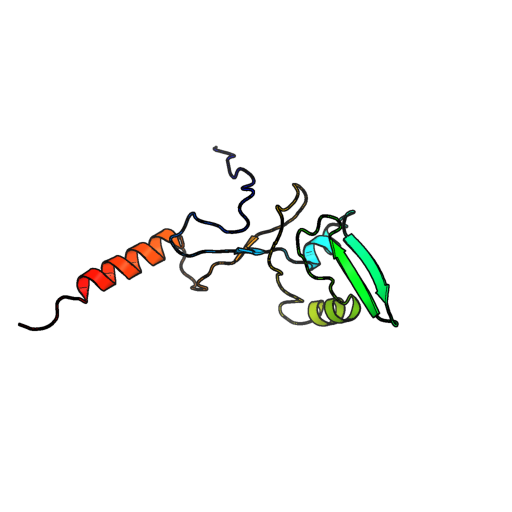TOM 821 O O . CYS A 1 103 ? 17.649 -12.475 -14.476 1.00 53.34 103 CYS A O 1
ATOM 823 N N . ARG A 1 104 ? 18.573 -10.433 -14.696 1.00 51.78 104 ARG A N 1
ATOM 824 C CA . ARG A 1 104 ? 19.053 -10.570 -16.074 1.00 51.78 104 ARG A CA 1
ATOM 825 C C . ARG A 1 104 ? 20.174 -11.610 -16.193 1.00 51.78 104 ARG A C 1
ATOM 827 O O . ARG A 1 104 ? 20.088 -12.472 -17.061 1.00 51.78 104 ARG A O 1
ATOM 834 N N . GLU A 1 105 ? 21.175 -11.575 -15.319 1.00 57.34 105 GLU A N 1
ATOM 835 C CA . GLU A 1 105 ? 22.299 -12.527 -15.323 1.00 57.34 105 GLU A CA 1
ATOM 836 C C . GLU A 1 105 ? 21.846 -13.938 -14.931 1.00 57.34 105 GLU A C 1
ATOM 838 O O . GLU A 1 105 ? 22.193 -14.910 -15.601 1.00 57.34 105 GLU A O 1
ATOM 843 N N . ALA A 1 106 ? 20.978 -14.053 -13.920 1.00 57.84 106 ALA A N 1
ATOM 844 C CA . ALA A 1 106 ? 20.438 -15.341 -13.481 1.00 57.84 106 ALA A CA 1
ATOM 845 C C . ALA A 1 106 ? 19.657 -16.073 -14.593 1.00 57.84 106 ALA A C 1
ATOM 847 O O . ALA A 1 106 ? 19.719 -17.300 -14.703 1.00 57.84 106 ALA A O 1
ATOM 848 N N . LEU A 1 107 ? 18.933 -15.332 -15.439 1.00 54.34 107 LEU A N 1
ATOM 849 C CA . LEU A 1 107 ? 18.199 -15.907 -16.565 1.00 54.34 107 LEU A CA 1
ATOM 850 C C . LEU A 1 107 ? 19.092 -16.320 -17.718 1.00 54.34 107 LEU A C 1
ATOM 852 O O . LEU A 1 107 ? 18.918 -17.424 -18.230 1.00 54.34 107 LEU A O 1
ATOM 856 N N . VAL A 1 108 ? 20.033 -15.459 -18.110 1.00 60.16 108 VAL A N 1
ATOM 857 C CA . VAL A 1 108 ? 21.003 -15.783 -19.160 1.00 60.16 108 VAL A CA 1
ATOM 858 C C . VAL A 1 108 ? 21.754 -17.055 -18.775 1.00 60.16 108 VAL A C 1
ATOM 860 O O . VAL A 1 108 ? 21.734 -18.012 -19.539 1.00 60.16 108 VAL A O 1
ATOM 863 N N . ASN A 1 109 ? 22.267 -17.146 -17.543 1.00 59.94 109 ASN A N 1
ATOM 864 C CA . ASN A 1 109 ? 22.940 -18.352 -17.056 1.00 59.94 109 ASN A CA 1
ATOM 865 C C . ASN A 1 109 ? 22.037 -19.595 -17.094 1.00 59.94 109 ASN A C 1
ATOM 867 O O . ASN A 1 109 ? 22.490 -20.671 -17.486 1.00 59.94 109 ASN A O 1
ATOM 871 N N . ARG A 1 110 ? 20.754 -19.475 -16.728 1.00 55.06 110 ARG A N 1
ATOM 872 C CA . ARG A 1 110 ? 19.798 -20.597 -16.755 1.00 55.06 110 ARG A CA 1
ATOM 873 C C . ARG A 1 110 ? 19.467 -21.077 -18.173 1.00 55.06 110 ARG A C 1
ATOM 875 O O . ARG A 1 110 ? 19.233 -22.269 -18.358 1.00 55.06 110 ARG A O 1
ATOM 882 N N . TYR A 1 111 ? 19.413 -20.181 -19.158 1.00 54.97 111 TYR A N 1
ATOM 883 C CA . TYR A 1 111 ? 19.186 -20.561 -20.556 1.00 54.97 111 TYR A CA 1
ATOM 884 C C . TYR A 1 111 ? 20.467 -21.070 -21.224 1.00 54.97 111 TYR A C 1
ATOM 886 O O . TYR A 1 111 ? 20.422 -22.116 -21.865 1.00 54.97 111 TYR A O 1
ATOM 894 N N . SER A 1 112 ? 21.619 -20.447 -20.973 1.00 57.75 112 SER A N 1
ATOM 895 C CA . SER A 1 112 ? 22.920 -20.935 -21.451 1.00 57.75 112 SER A CA 1
ATOM 896 C C . SER A 1 112 ? 23.262 -22.327 -20.910 1.00 57.75 112 SER A C 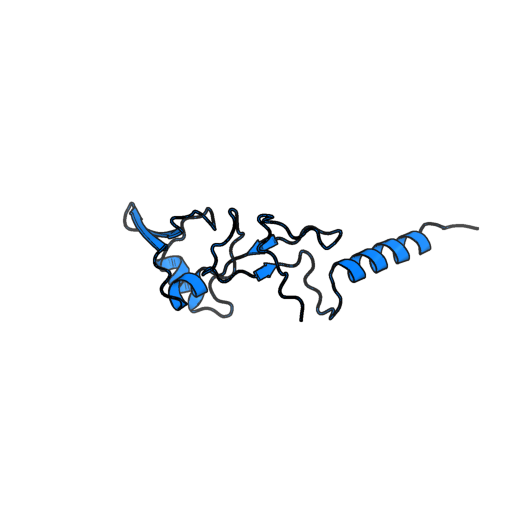1
ATOM 898 O O . SER A 1 112 ? 23.790 -23.163 -21.636 1.00 57.75 112 SER A O 1
ATOM 900 N N . THR A 1 113 ? 22.908 -22.632 -19.657 1.00 56.47 113 THR A N 1
ATOM 901 C CA . THR A 1 113 ? 23.078 -23.993 -19.108 1.00 56.47 113 THR A CA 1
ATOM 902 C C . THR A 1 113 ? 22.094 -25.009 -19.690 1.00 56.47 113 THR A C 1
ATOM 904 O O . THR A 1 113 ? 22.418 -26.193 -19.743 1.00 56.47 113 THR A O 1
ATOM 907 N N . LYS A 1 114 ? 20.918 -24.582 -20.173 1.00 50.03 114 LYS A N 1
ATOM 908 C CA . LYS A 1 114 ? 19.965 -25.464 -20.871 1.00 50.03 114 LYS A CA 1
ATOM 909 C C . LYS A 1 114 ? 20.377 -25.774 -22.312 1.00 50.03 114 LYS A C 1
ATOM 911 O O . LYS A 1 114 ? 20.15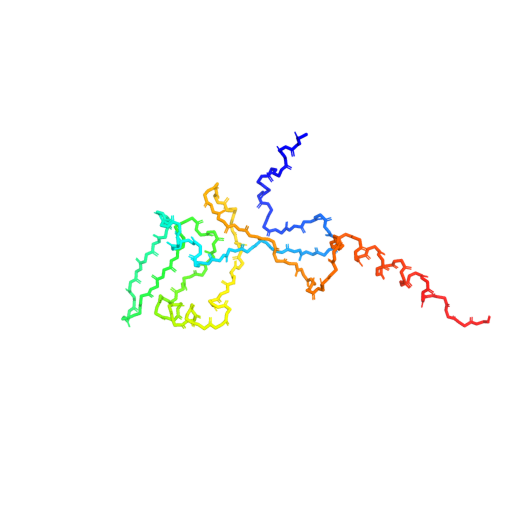2 -26.896 -22.761 1.00 50.03 114 LYS A O 1
ATOM 916 N N . GLU A 1 115 ? 21.016 -24.840 -23.014 1.00 46.22 115 GLU A N 1
ATOM 917 C CA . GLU A 1 115 ? 21.589 -25.110 -24.344 1.00 46.22 115 GLU A CA 1
ATOM 918 C C . GLU A 1 115 ? 22.748 -26.120 -24.277 1.00 46.22 115 GLU A C 1
ATOM 920 O O . GLU A 1 115 ? 22.928 -26.906 -25.199 1.00 46.22 115 GLU A O 1
ATOM 925 N N . GLY A 1 116 ? 23.454 -26.204 -23.143 1.00 42.41 116 GLY A N 1
ATOM 926 C CA . GLY A 1 116 ? 24.448 -27.255 -22.886 1.00 42.41 116 GLY A CA 1
ATOM 927 C C . GLY A 1 116 ? 23.881 -28.622 -22.471 1.00 42.41 116 GLY A C 1
ATOM 928 O O . GLY A 1 116 ? 24.642 -29.579 -22.376 1.00 42.41 116 GLY A O 1
ATOM 929 N N . ALA A 1 117 ? 22.572 -28.735 -22.208 1.00 46.41 117 ALA A N 1
ATOM 930 C CA . ALA A 1 117 ? 21.933 -29.952 -21.685 1.00 46.41 117 ALA A CA 1
ATOM 931 C C . ALA A 1 117 ? 20.878 -30.561 -22.631 1.00 46.41 117 ALA A C 1
ATOM 933 O O . ALA A 1 117 ? 20.162 -31.479 -22.240 1.00 46.41 117 ALA A O 1
ATOM 934 N N . SER A 1 118 ? 20.771 -30.059 -23.866 1.00 40.88 118 SER A N 1
ATOM 935 C CA . SER A 1 118 ? 19.865 -30.579 -24.907 1.00 40.88 118 SER A CA 1
ATOM 936 C C . SER A 1 118 ? 20.600 -31.221 -26.093 1.00 40.88 118 SER A C 1
ATOM 938 O O . SER A 1 118 ? 20.062 -31.309 -27.191 1.00 40.88 118 SER A O 1
ATOM 940 N N . GLY A 1 119 ? 21.814 -31.723 -25.857 1.00 38.88 119 GLY A N 1
ATOM 941 C CA . GLY A 1 119 ? 22.475 -32.709 -26.713 1.00 38.88 119 GLY A CA 1
ATOM 942 C C . GLY A 1 119 ? 22.763 -33.961 -25.892 1.00 38.88 119 GLY A C 1
ATOM 943 O O . GLY A 1 119 ? 23.797 -34.037 -25.236 1.00 38.88 119 GLY A O 1
ATOM 944 N N . GLN A 1 120 ? 21.826 -34.903 -25.860 1.00 45.25 120 GLN A N 1
ATOM 945 C CA . GLN A 1 120 ? 21.992 -36.197 -25.201 1.00 45.25 120 GLN A CA 1
ATOM 946 C C . GLN A 1 120 ? 22.134 -37.272 -26.292 1.00 45.25 120 GLN A C 1
ATOM 948 O O . GLN A 1 120 ? 21.438 -37.193 -27.299 1.00 45.25 120 GLN A O 1
ATOM 953 N N . GLU A 1 121 ? 22.979 -38.277 -26.032 1.00 34.88 121 GLU A N 1
ATOM 954 C CA . GLU A 1 121 ? 23.060 -39.584 -26.721 1.00 34.88 121 GLU A CA 1
ATOM 955 C C . GLU A 1 121 ? 23.955 -39.664 -27.980 1.00 34.88 121 GLU A C 1
ATOM 957 O O . GLU A 1 121 ? 23.632 -39.141 -29.046 1.00 34.88 121 GLU A O 1
ATOM 962 N N . GLY A 1 122 ? 25.083 -40.382 -27.834 1.00 31.38 122 GLY A N 1
ATOM 963 C CA . GLY A 1 122 ? 26.037 -40.738 -28.892 1.00 31.38 122 GLY A CA 1
ATOM 964 C C . GLY A 1 122 ? 27.458 -40.910 -28.379 1.00 31.38 122 GLY A C 1
ATOM 965 O O . GLY A 1 122 ? 28.281 -40.027 -28.694 1.00 31.38 122 GLY A O 1
#

Foldseek 3Di:
DDPPPPLPQDQWDPPAVDTWGKKADVVVCVVVVPPQKDWDDDPRWIWIDGNVPQDVDTHGPVVQVVQCPDVQGPDIGTGPGRDDPPTDIDIGDPDDDPDPDDNRVVVVVVVV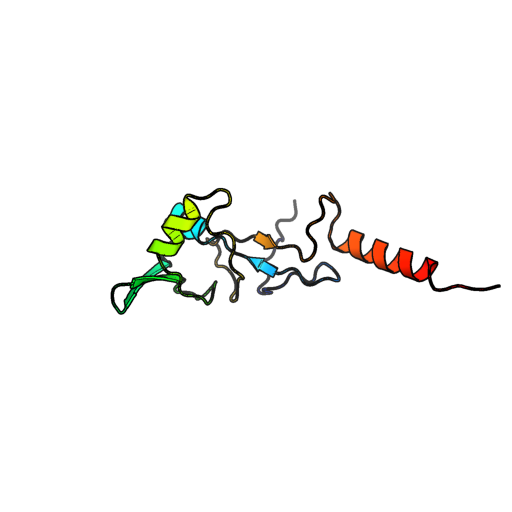VVVVVPDDDD

Sequence (122 aa):
MSLLLELSEDLECTQCGVLCEKVIYPANCFNSDCKFIYSYTEKGVTYFGCLYKVFAVEIDLDGFRQLEKRKGGFGAVKVVRPPREQCQFTVEKAYNREQGESCREALVNRYSTKEGASGQEG